Protein AF-A0A7H2BC51-F1 (afdb_monomer)

Foldseek 3Di:
DAAALQPRDDDPLLQKWKWAWADDPPDAIATATDRVVPDDDFIHIHGPDDRSVVSCVVVVSVCVSNVHDHDYPNVDDDD

Organism: NCBI:txid396015

Radius of gyration: 11.65 Å; Cα contacts (8 Å, |Δi|>4): 147; chains: 1; bounding box: 26×25×31 Å

Mean predicted aligned error: 2.45 Å

InterPro domains:
  IPR007393 YlxR domain [PF04296] (2-74)
  IPR035931 YlxR-like superfamily [G3DSA:3.30.1230.10] (1-78)
  IPR035931 YlxR-like superfamily [SSF64376] (1-73)
  IPR037465 YlxR [PTHR34215] (1-72)

Solvent-accessible surface area (backbone atoms only — not comparable to full-atom values): 4645 Å² total; per-residue (Å²): 118,42,51,21,57,32,77,64,54,74,42,59,59,89,73,33,37,37,32,29,51,44,78,50,90,99,53,79,28,34,38,34,78,26,83,84,67,77,74,65,79,59,70,43,36,28,47,76,61,65,73,32,46,53,43,16,62,79,62,49,28,62,30,64,67,70,73,43,78,54,47,54,89,67,66,69,85,83,130

Secondary structure (DSSP, 8-state):
-EEBTTT--EE-GGGSEEEEEE--TTS--EEEE-TT----S-EEEE-SSHHHHHHHHHTTHHHHHHTS--B-TT-----

pLDDT: mean 95.76, std 5.87, range [57.16, 98.75]

Sequence (79 aa):
MRTCVGCRATEPAQVLTRVALQTVEGSTPAAVFDEQRTLGGRGAWIHPGKDCLDKALKKGAFNRAFRTRVTTDQLVIKT

Nearest PDB structures (foldseek):
  4qxa-assembly1_B  TM=2.138E-01  e=7.806E-01  Mus musculus
  8pj3-assembly1_r  TM=2.592E-01  e=2.179E+00  Homo sapiens
  7wah-assembly1_A  TM=2.520E-01  e=6.912E+00  Desulfonema ishimotonii
  7y9y-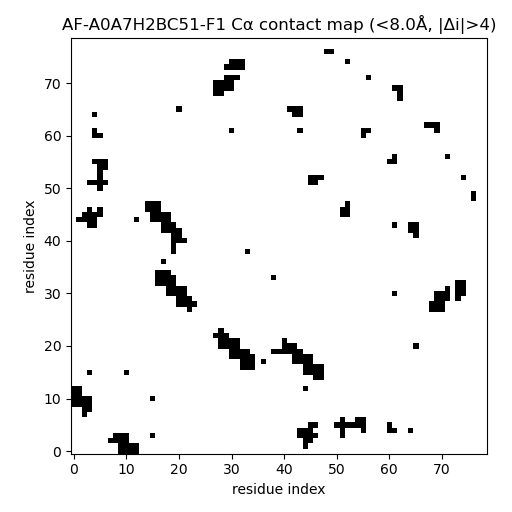assembly1_A  TM=2.526E-01  e=5.702E+00  Desulfonema ishimotonii

Structure (mmCIF, N/CA/C/O backbone):
data_AF-A0A7H2BC51-F1
#
_entry.id   AF-A0A7H2BC51-F1
#
loop_
_atom_site.group_PDB
_atom_site.id
_atom_site.type_symbol
_atom_site.label_atom_id
_atom_site.label_alt_id
_atom_site.label_comp_id
_atom_site.label_asym_id
_atom_site.label_entity_id
_atom_site.label_seq_id
_atom_site.pdbx_PDB_ins_code
_atom_site.Cartn_x
_atom_site.Cartn_y
_atom_site.Cartn_z
_atom_site.occupancy
_atom_site.B_iso_or_equiv
_atom_site.auth_seq_id
_atom_site.auth_comp_id
_atom_site.auth_asym_id
_atom_site.auth_atom_id
_atom_site.pdbx_PDB_model_num
ATOM 1 N N . MET A 1 1 ? -5.993 14.191 6.322 1.00 96.06 1 MET A N 1
ATOM 2 C CA . MET A 1 1 ? -6.771 12.934 6.259 1.00 96.06 1 MET A CA 1
ATOM 3 C C . MET A 1 1 ? -6.382 12.122 5.033 1.00 96.06 1 MET A C 1
ATOM 5 O O . MET A 1 1 ? -6.014 12.710 4.018 1.00 96.06 1 MET A O 1
ATOM 9 N N . ARG A 1 2 ? -6.426 10.791 5.129 1.00 98.19 2 ARG A N 1
ATOM 10 C CA . ARG A 1 2 ? -6.133 9.820 4.062 1.00 98.19 2 ARG A CA 1
ATOM 11 C C . ARG A 1 2 ? -7.153 8.686 4.111 1.00 98.19 2 ARG A C 1
ATOM 13 O O . ARG A 1 2 ? -7.754 8.452 5.150 1.00 98.19 2 ARG A O 1
ATOM 20 N N . THR A 1 3 ? -7.327 7.975 3.003 1.00 98.56 3 THR A N 1
ATOM 21 C CA . THR A 1 3 ? -8.333 6.912 2.885 1.00 98.56 3 THR A CA 1
ATOM 22 C C . THR A 1 3 ? -7.663 5.550 2.810 1.00 98.56 3 THR A C 1
ATOM 24 O O . THR A 1 3 ? -6.834 5.321 1.927 1.00 98.56 3 THR A O 1
ATOM 27 N N . CYS A 1 4 ? -8.061 4.631 3.688 1.00 98.75 4 CYS A N 1
ATOM 28 C CA . CYS A 1 4 ? -7.626 3.242 3.628 1.00 98.75 4 CYS A CA 1
ATOM 29 C C . CYS A 1 4 ? -8.143 2.578 2.340 1.00 98.75 4 CYS A C 1
ATOM 31 O O . CYS A 1 4 ? -9.348 2.522 2.091 1.00 98.75 4 CYS A O 1
ATOM 33 N N . VAL A 1 5 ? -7.251 2.022 1.521 1.00 98.50 5 VAL A N 1
ATOM 34 C CA . VAL A 1 5 ? -7.625 1.353 0.263 1.00 98.50 5 VAL A CA 1
ATOM 35 C C . VAL A 1 5 ? -8.359 0.024 0.480 1.00 98.50 5 VAL A C 1
ATOM 37 O O . VAL A 1 5 ? -9.064 -0.429 -0.422 1.00 98.50 5 VAL A O 1
ATOM 40 N N . GLY A 1 6 ? -8.243 -0.571 1.673 1.00 98.25 6 GLY A N 1
ATOM 41 C CA . GLY A 1 6 ? -8.929 -1.808 2.058 1.00 98.25 6 GLY A CA 1
ATOM 42 C C . GLY A 1 6 ? -10.386 -1.594 2.479 1.00 98.25 6 GLY A C 1
ATOM 43 O O . GLY A 1 6 ? -11.296 -2.194 1.903 1.00 98.25 6 GLY A O 1
ATOM 44 N N . CYS A 1 7 ? -10.625 -0.729 3.473 1.00 98.12 7 CYS A N 1
ATOM 45 C CA . CYS A 1 7 ? -11.960 -0.506 4.047 1.00 98.12 7 CYS A CA 1
ATOM 46 C C . CYS A 1 7 ? -12.644 0.800 3.618 1.00 98.12 7 CYS A C 1
ATOM 48 O O . CYS A 1 7 ? -13.829 0.956 3.884 1.00 98.12 7 CYS A O 1
ATOM 50 N N . ARG A 1 8 ? -11.937 1.714 2.939 1.00 98.06 8 ARG A N 1
ATOM 51 C CA . ARG A 1 8 ? -12.424 3.039 2.498 1.00 98.06 8 ARG A CA 1
ATOM 52 C C . ARG A 1 8 ? -12.736 4.044 3.615 1.00 98.06 8 ARG A C 1
ATOM 54 O O . ARG A 1 8 ? -13.151 5.155 3.297 1.00 98.06 8 ARG A O 1
ATOM 61 N N . ALA A 1 9 ? -12.474 3.712 4.879 1.00 98.50 9 ALA A N 1
ATOM 62 C CA . ALA A 1 9 ? -12.513 4.684 5.970 1.00 98.50 9 ALA A CA 1
ATOM 63 C C . ALA A 1 9 ? -11.429 5.761 5.791 1.00 98.50 9 ALA A C 1
ATOM 65 O O . ALA A 1 9 ? -10.387 5.513 5.170 1.00 98.50 9 ALA A O 1
ATOM 66 N N . THR A 1 10 ? -11.699 6.953 6.318 1.00 98.56 10 THR A N 1
ATOM 67 C CA . THR A 1 10 ? -10.819 8.118 6.218 1.00 98.56 10 THR A CA 1
ATOM 68 C C . THR A 1 10 ? -10.284 8.472 7.595 1.00 98.56 10 THR A C 1
ATOM 70 O O . THR A 1 10 ? -11.064 8.760 8.490 1.00 98.56 10 THR A O 1
ATOM 73 N N . GLU A 1 11 ? -8.962 8.490 7.734 1.00 98.44 11 GLU A N 1
ATOM 74 C CA . GLU A 1 11 ? -8.263 8.628 9.013 1.00 98.44 11 GLU A CA 1
ATOM 75 C C . GLU A 1 11 ? -7.058 9.584 8.908 1.00 98.44 11 GLU A C 1
ATOM 77 O O . GLU A 1 11 ? -6.625 9.941 7.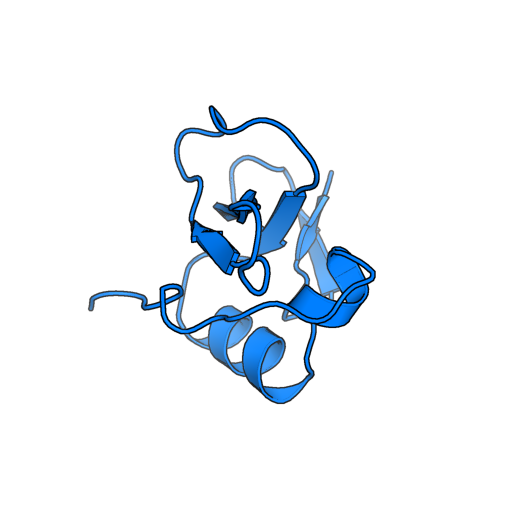796 1.00 98.44 11 GLU A O 1
ATOM 82 N N . PRO A 1 12 ? -6.480 10.033 10.037 1.00 98.38 12 PRO A N 1
ATOM 83 C CA . PRO A 1 12 ? -5.168 10.665 10.048 1.00 98.38 12 PRO A CA 1
ATOM 84 C C . PRO A 1 12 ? -4.111 9.742 9.430 1.00 98.38 12 PRO A C 1
ATOM 86 O O . PRO A 1 12 ? -4.154 8.524 9.579 1.00 98.38 12 PRO A O 1
ATOM 89 N N . ALA A 1 13 ? -3.116 10.306 8.741 1.00 97.12 13 ALA A N 1
ATOM 90 C CA . ALA A 1 13 ? -2.070 9.484 8.127 1.00 97.12 13 ALA A CA 1
ATOM 91 C C . ALA A 1 13 ? -1.276 8.691 9.178 1.00 97.12 13 ALA A C 1
ATOM 93 O O . ALA A 1 13 ? -0.724 7.649 8.865 1.00 97.12 13 ALA A O 1
ATOM 94 N N . GLN A 1 14 ? -1.201 9.181 10.416 1.00 97.19 14 GLN A N 1
ATOM 95 C CA . GLN A 1 14 ? -0.482 8.586 11.542 1.00 97.19 14 GLN A CA 1
ATOM 96 C C . GLN A 1 14 ? -0.984 7.185 11.919 1.00 97.19 14 GLN A C 1
ATOM 98 O O . GLN A 1 14 ? -0.177 6.377 12.356 1.00 97.19 14 GLN A O 1
ATOM 103 N N . VAL A 1 15 ? -2.270 6.881 11.708 1.00 97.31 15 VAL A N 1
ATOM 104 C CA . VAL A 1 15 ? -2.856 5.560 12.020 1.00 97.31 15 VAL A CA 1
ATOM 105 C C . VAL A 1 15 ? -2.912 4.629 10.802 1.00 97.31 15 VAL A C 1
ATOM 107 O O . VAL A 1 15 ? -3.504 3.553 10.854 1.00 97.31 15 VAL A O 1
ATOM 110 N N . LEU A 1 16 ? -2.314 5.046 9.684 1.00 98.12 16 LEU A N 1
ATOM 111 C CA . LEU A 1 16 ? -2.253 4.289 8.441 1.00 98.12 16 LEU A CA 1
ATOM 112 C C . LEU A 1 16 ? -0.800 4.005 8.061 1.00 98.12 16 LEU A C 1
ATOM 114 O O . LEU A 1 16 ? 0.093 4.843 8.212 1.00 98.12 16 LEU A O 1
ATOM 118 N N . THR A 1 17 ? -0.593 2.845 7.456 1.00 97.88 17 THR A N 1
ATOM 119 C CA . THR A 1 17 ? 0.654 2.473 6.797 1.00 97.88 17 THR A CA 1
ATOM 120 C C . THR A 1 17 ? 0.609 2.938 5.343 1.00 97.88 17 THR A C 1
ATOM 122 O O . THR A 1 17 ? -0.399 2.765 4.644 1.00 97.88 17 THR A O 1
ATOM 125 N N . ARG A 1 18 ? 1.697 3.553 4.868 1.00 98.25 18 ARG A N 1
ATOM 126 C CA . ARG A 1 18 ? 1.855 3.875 3.447 1.00 98.25 18 ARG A CA 1
ATOM 127 C C . ARG A 1 18 ? 2.327 2.627 2.706 1.00 98.25 18 ARG A C 1
ATOM 129 O O . ARG A 1 18 ? 3.186 1.896 3.183 1.00 98.2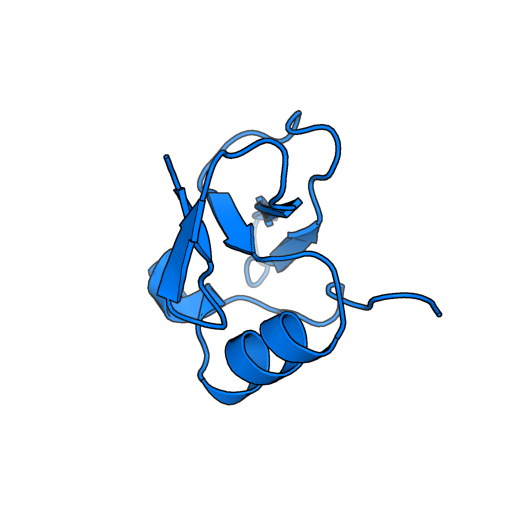5 18 ARG A O 1
ATOM 136 N N . VAL A 1 19 ? 1.775 2.414 1.520 1.00 98.50 19 VAL A N 1
ATOM 137 C CA . VAL A 1 19 ? 2.273 1.454 0.535 1.00 98.50 19 VAL A CA 1
ATOM 138 C C . VAL A 1 19 ? 2.757 2.255 -0.666 1.00 98.50 19 VAL A C 1
ATOM 140 O O . VAL A 1 19 ? 1.989 3.036 -1.230 1.00 98.50 19 VAL A O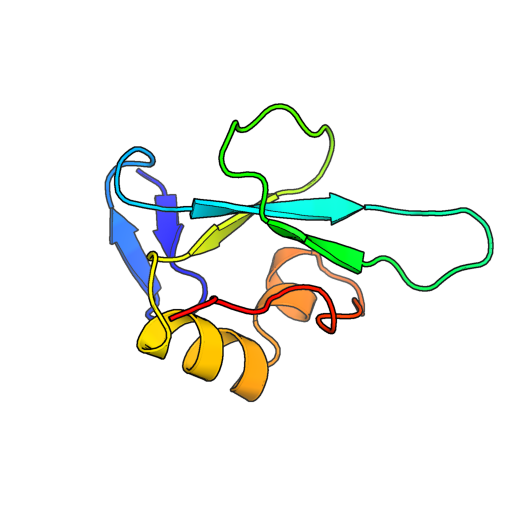 1
ATOM 143 N N . ALA A 1 20 ? 4.021 2.106 -1.035 1.00 98.25 20 ALA A N 1
ATOM 144 C CA . ALA A 1 20 ? 4.637 2.811 -2.149 1.00 98.25 20 ALA A CA 1
ATOM 145 C C . ALA A 1 20 ? 4.621 1.955 -3.418 1.00 98.25 20 ALA A C 1
ATOM 147 O O . ALA A 1 20 ? 4.706 0.728 -3.362 1.00 98.25 20 ALA A O 1
ATOM 148 N N . LEU A 1 21 ? 4.533 2.622 -4.567 1.00 98.12 21 LEU A N 1
ATOM 149 C CA . LEU A 1 21 ? 4.816 2.017 -5.861 1.00 98.12 21 LEU A CA 1
ATOM 150 C C . LEU A 1 21 ? 6.324 2.066 -6.109 1.00 98.12 21 LEU 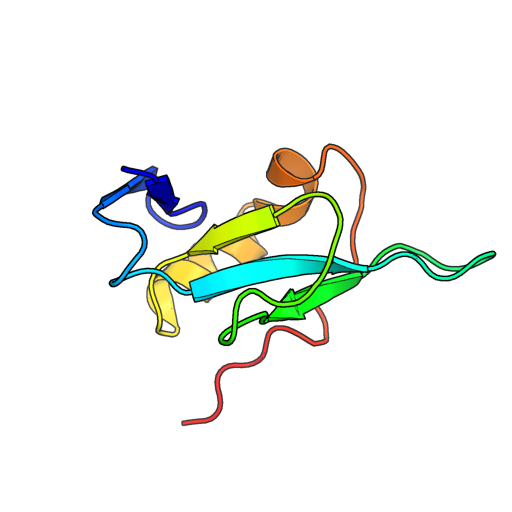A C 1
ATOM 152 O O . LEU A 1 21 ? 6.906 3.150 -6.102 1.00 98.12 21 LEU A O 1
ATOM 156 N N . GLN A 1 22 ? 6.944 0.919 -6.352 1.00 96.69 22 GLN A N 1
ATOM 157 C CA . GLN A 1 22 ? 8.334 0.820 -6.790 1.00 96.69 22 GLN A CA 1
ATOM 158 C C . GLN A 1 22 ? 8.379 0.285 -8.213 1.00 96.69 22 GLN A C 1
ATOM 160 O O . GLN A 1 22 ? 7.712 -0.695 -8.540 1.00 96.69 22 GLN A O 1
ATOM 165 N N . THR A 1 23 ? 9.166 0.936 -9.060 1.00 94.94 23 THR A N 1
ATOM 166 C CA . THR A 1 23 ? 9.322 0.557 -10.463 1.00 94.94 23 THR A CA 1
ATOM 167 C C . THR A 1 23 ? 10.775 0.196 -10.702 1.00 94.94 23 THR A C 1
ATOM 169 O O . THR A 1 23 ? 11.662 0.989 -10.400 1.00 94.94 23 THR A O 1
ATOM 172 N N . VAL A 1 24 ? 10.995 -0.985 -11.268 1.00 91.12 24 VAL A N 1
ATOM 173 C CA . VAL A 1 24 ? 12.291 -1.415 -11.793 1.00 91.12 24 VAL A CA 1
ATOM 174 C C . VAL A 1 24 ? 12.135 -1.535 -13.303 1.00 91.12 24 VAL A C 1
ATOM 176 O O . VAL A 1 24 ? 11.132 -2.071 -13.780 1.00 91.12 24 VAL A O 1
ATOM 179 N N . GLU A 1 25 ? 13.087 -0.990 -14.054 1.00 91.94 25 GLU A N 1
ATOM 180 C CA . GLU A 1 25 ? 13.062 -1.038 -15.515 1.00 91.94 25 GLU A CA 1
ATOM 181 C C . GLU A 1 25 ? 12.977 -2.492 -16.011 1.00 91.94 25 GLU A C 1
ATOM 183 O O . GLU A 1 25 ? 13.594 -3.397 -15.450 1.00 91.94 25 GLU A O 1
ATOM 188 N N . GLY A 1 26 ? 12.133 -2.737 -17.017 1.00 92.38 26 GLY A N 1
ATOM 189 C CA . GLY A 1 26 ? 11.885 -4.082 -17.547 1.00 92.38 26 GLY A CA 1
ATOM 190 C C . GLY A 1 26 ? 11.058 -5.012 -16.644 1.00 92.38 26 GLY A C 1
ATOM 191 O O . GLY A 1 26 ? 10.847 -6.164 -17.013 1.00 92.38 26 GLY A O 1
ATOM 192 N N . SER A 1 27 ? 10.561 -4.544 -15.492 1.00 93.12 27 SER A N 1
ATOM 193 C CA . SER A 1 27 ? 9.785 -5.355 -14.540 1.00 93.12 27 SER A CA 1
ATOM 194 C C . SER A 1 27 ? 8.375 -4.811 -14.305 1.00 93.12 27 SER A C 1
ATOM 196 O O . SER A 1 27 ? 8.092 -3.626 -14.492 1.00 93.12 27 SER A O 1
ATOM 198 N N . THR A 1 28 ? 7.470 -5.678 -13.838 1.00 95.25 28 THR A N 1
ATOM 199 C CA . THR A 1 28 ? 6.168 -5.216 -13.328 1.00 95.25 28 THR A CA 1
ATOM 200 C C . THR A 1 28 ? 6.397 -4.407 -12.045 1.00 95.25 28 THR A C 1
ATOM 202 O O . THR A 1 28 ? 7.130 -4.881 -11.176 1.00 95.25 28 THR A O 1
ATOM 205 N N . PRO A 1 29 ? 5.788 -3.216 -11.885 1.00 96.62 29 PRO A N 1
ATOM 206 C CA . PRO A 1 29 ? 5.934 -2.435 -10.662 1.00 96.62 29 PRO A CA 1
ATOM 207 C C . PRO A 1 29 ? 5.444 -3.200 -9.427 1.00 96.62 29 PRO A C 1
ATOM 209 O O . PRO A 1 29 ? 4.466 -3.942 -9.500 1.00 96.62 29 PRO A O 1
ATOM 212 N N . ALA A 1 30 ? 6.079 -2.974 -8.283 1.00 97.25 30 ALA A N 1
ATOM 213 C CA . ALA A 1 30 ? 5.752 -3.630 -7.024 1.00 97.25 30 ALA A CA 1
ATOM 214 C C . ALA A 1 30 ? 5.089 -2.660 -6.041 1.00 97.25 30 ALA A C 1
ATOM 216 O O . ALA A 1 30 ? 5.468 -1.490 -5.939 1.00 97.25 30 ALA A O 1
ATOM 217 N N . ALA A 1 31 ? 4.106 -3.158 -5.295 1.00 98.06 31 ALA A N 1
ATOM 218 C CA . ALA A 1 31 ? 3.574 -2.490 -4.118 1.00 98.06 31 ALA A CA 1
ATOM 219 C C . ALA A 1 31 ? 4.369 -2.929 -2.882 1.00 98.06 31 ALA A C 1
ATOM 221 O O . ALA A 1 31 ? 4.417 -4.119 -2.575 1.00 98.06 31 ALA A O 1
ATOM 222 N N . VAL A 1 32 ? 4.960 -1.975 -2.163 1.00 97.25 32 VAL A N 1
ATOM 223 C CA . VAL A 1 32 ? 5.820 -2.250 -0.999 1.00 97.25 32 VAL A CA 1
ATOM 224 C C . VAL A 1 32 ? 5.383 -1.432 0.207 1.00 97.25 32 VAL A C 1
ATOM 226 O O . VAL A 1 32 ? 4.936 -0.294 0.051 1.00 97.25 32 VAL A O 1
ATOM 229 N N . PHE A 1 33 ? 5.498 -1.983 1.415 1.00 97.62 33 PHE A N 1
ATOM 230 C CA . PHE A 1 33 ? 5.279 -1.192 2.625 1.00 97.62 33 PHE A CA 1
ATOM 231 C C . PHE A 1 33 ? 6.352 -0.106 2.752 1.00 97.62 33 PHE A C 1
ATOM 233 O O . PHE A 1 33 ? 7.537 -0.360 2.564 1.00 97.62 33 PHE A O 1
ATOM 240 N N . ASP A 1 34 ? 5.917 1.107 3.078 1.00 97.25 34 ASP A N 1
ATOM 241 C CA . ASP A 1 34 ? 6.770 2.263 3.338 1.00 97.25 34 ASP A CA 1
ATOM 242 C C . ASP A 1 34 ? 6.375 2.889 4.678 1.00 97.25 34 ASP A C 1
ATOM 244 O O . ASP A 1 34 ? 5.769 3.961 4.757 1.00 97.25 34 ASP A O 1
ATOM 248 N N . GLU A 1 35 ? 6.661 2.162 5.755 1.00 93.50 35 GLU A N 1
ATOM 249 C CA . GLU A 1 35 ? 6.307 2.556 7.122 1.00 93.50 35 GLU A CA 1
ATOM 250 C C . GLU A 1 35 ? 6.938 3.897 7.512 1.00 93.50 35 GLU A C 1
ATOM 252 O O . GLU A 1 35 ? 6.284 4.734 8.139 1.00 93.50 35 GLU A O 1
ATOM 257 N N . GLN A 1 36 ? 8.176 4.124 7.061 1.00 94.88 36 GLN A N 1
ATOM 258 C CA . GLN A 1 36 ? 8.953 5.334 7.330 1.00 94.88 36 GLN A CA 1
ATOM 259 C C . GLN A 1 36 ? 8.587 6.505 6.407 1.00 94.88 36 GLN A C 1
ATOM 261 O O . GLN A 1 36 ? 8.975 7.640 6.672 1.00 94.88 36 GLN A O 1
ATOM 266 N N . ARG A 1 37 ? 7.791 6.260 5.356 1.00 95.94 37 ARG A N 1
ATOM 267 C CA . ARG A 1 37 ? 7.307 7.270 4.397 1.00 95.94 37 ARG A CA 1
ATOM 268 C C . ARG A 1 37 ? 8.441 7.957 3.636 1.00 95.94 37 ARG A C 1
ATOM 270 O O . ARG A 1 37 ? 8.333 9.140 3.309 1.00 95.94 37 ARG A O 1
ATOM 277 N N . THR A 1 38 ? 9.519 7.230 3.372 1.00 97.12 38 THR A N 1
ATOM 278 C CA . THR A 1 38 ? 10.738 7.766 2.751 1.00 97.12 38 THR A CA 1
ATOM 279 C C . THR A 1 38 ? 10.806 7.492 1.253 1.00 97.12 38 THR A C 1
ATOM 281 O O . THR A 1 38 ? 11.575 8.144 0.548 1.00 97.12 38 THR A O 1
ATOM 284 N N . LEU A 1 39 ? 9.994 6.565 0.733 1.00 96.75 39 LEU A N 1
ATOM 285 C CA . LEU A 1 39 ? 10.045 6.193 -0.678 1.00 96.75 39 LEU A CA 1
ATOM 286 C C . LEU A 1 39 ? 9.338 7.232 -1.561 1.00 96.75 39 LEU A C 1
ATOM 288 O O . LEU A 1 39 ? 8.207 7.651 -1.296 1.00 96.75 39 LEU A O 1
ATOM 292 N N . GLY A 1 40 ? 9.974 7.612 -2.670 1.00 93.69 40 GLY A N 1
ATOM 293 C CA . GLY A 1 40 ? 9.385 8.514 -3.663 1.00 9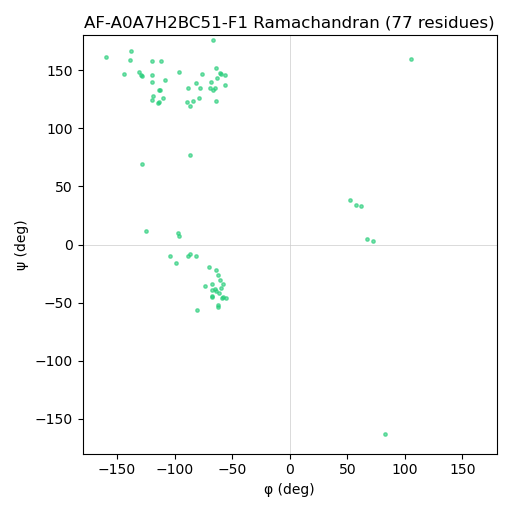3.69 40 GLY A CA 1
ATOM 294 C C . GLY A 1 40 ? 8.180 7.918 -4.411 1.00 93.69 40 GLY A C 1
ATOM 295 O O . GLY A 1 40 ? 7.818 6.754 -4.249 1.00 93.69 40 GLY A O 1
ATOM 296 N N . GLY A 1 41 ? 7.548 8.729 -5.264 1.00 92.69 41 GLY A N 1
ATOM 297 C CA . GLY A 1 41 ? 6.512 8.268 -6.198 1.00 92.69 41 GLY A CA 1
ATOM 298 C C . GLY A 1 41 ? 5.094 8.133 -5.621 1.00 92.69 41 GLY A C 1
ATOM 299 O O . GLY A 1 41 ? 4.738 8.722 -4.595 1.00 92.69 41 GLY A O 1
ATOM 300 N N . ARG A 1 42 ? 4.235 7.387 -6.336 1.00 96.38 42 ARG A N 1
ATOM 301 C CA . ARG A 1 42 ? 2.819 7.197 -5.967 1.00 96.38 42 ARG A CA 1
ATOM 302 C C . ARG A 1 42 ? 2.704 6.357 -4.693 1.00 96.38 42 ARG A C 1
ATOM 304 O O . ARG A 1 42 ? 3.403 5.363 -4.534 1.00 96.38 42 ARG A O 1
ATOM 311 N N . GLY A 1 43 ? 1.772 6.736 -3.818 1.00 97.12 43 GLY A N 1
ATOM 312 C CA . GLY A 1 43 ? 1.488 6.026 -2.571 1.00 97.12 43 GLY A CA 1
ATOM 313 C C . GLY A 1 43 ? 0.002 5.725 -2.392 1.00 97.12 43 GLY A C 1
ATOM 314 O O . GLY A 1 43 ? -0.855 6.524 -2.772 1.00 97.12 43 GLY A O 1
ATOM 315 N N . ALA A 1 44 ? -0.283 4.586 -1.775 1.00 98.44 44 ALA A N 1
ATOM 316 C CA . ALA A 1 44 ? -1.579 4.184 -1.251 1.00 98.44 44 ALA A CA 1
ATOM 317 C C . ALA A 1 44 ? -1.514 4.142 0.283 1.00 98.44 44 ALA A C 1
ATOM 319 O O . ALA A 1 44 ? -0.437 4.021 0.861 1.00 98.44 44 ALA A O 1
ATOM 320 N N . TRP A 1 45 ? -2.662 4.244 0.948 1.00 98.56 45 TRP A N 1
ATOM 321 C CA . TRP A 1 45 ? -2.746 4.203 2.410 1.00 98.56 45 TRP A CA 1
ATOM 322 C C . TRP A 1 45 ? -3.616 3.039 2.845 1.00 98.56 45 TRP A C 1
ATOM 324 O O . TRP A 1 45 ? -4.643 2.773 2.222 1.00 98.56 45 TRP A O 1
ATOM 334 N N . ILE A 1 46 ? -3.227 2.350 3.908 1.00 98.56 46 ILE A N 1
ATOM 335 C CA . ILE A 1 46 ? -3.951 1.192 4.425 1.00 98.56 46 ILE A CA 1
ATOM 336 C C . ILE A 1 46 ? -3.883 1.174 5.948 1.00 98.56 46 ILE A C 1
ATOM 338 O O . ILE A 1 46 ? -2.891 1.613 6.519 1.00 98.56 46 ILE A O 1
ATOM 342 N N . HIS A 1 47 ? -4.932 0.700 6.619 1.00 98.06 47 HIS A N 1
ATOM 343 C CA . HIS A 1 47 ? -4.809 0.416 8.047 1.00 98.06 47 HIS A CA 1
ATOM 344 C C . HIS A 1 47 ? -3.769 -0.685 8.261 1.00 98.06 47 HIS A C 1
ATOM 346 O O . HIS A 1 47 ? -3.727 -1.619 7.450 1.00 98.06 47 HIS A O 1
ATOM 352 N N . PRO A 1 48 ? -2.972 -0.609 9.337 1.00 95.38 48 PRO A N 1
ATOM 353 C CA . PRO A 1 48 ? -2.156 -1.737 9.746 1.00 95.38 48 PRO A CA 1
ATOM 354 C C . PRO A 1 48 ? -3.062 -2.931 10.078 1.00 95.38 48 PRO A C 1
ATOM 356 O O . PRO A 1 48 ? -4.191 -2.766 10.544 1.00 95.38 48 PRO A O 1
ATOM 359 N N . GLY A 1 49 ? -2.570 -4.141 9.827 1.00 93.00 49 GLY A N 1
ATOM 360 C CA . GLY A 1 49 ? -3.286 -5.377 10.141 1.00 93.00 49 GLY A CA 1
ATOM 361 C C . GLY A 1 49 ? -3.885 -6.104 8.934 1.00 93.00 49 GLY A C 1
ATOM 362 O O . GLY A 1 49 ? -4.078 -5.561 7.840 1.00 93.00 49 GLY A O 1
ATOM 363 N N . LYS A 1 50 ? -4.153 -7.392 9.157 1.00 95.69 50 LYS A N 1
ATOM 364 C CA . LYS A 1 50 ? -4.493 -8.356 8.108 1.00 95.69 50 LYS A CA 1
ATOM 365 C C . LYS A 1 50 ? -5.819 -8.043 7.416 1.00 95.69 50 LYS A C 1
ATOM 367 O O . LYS A 1 50 ? -5.901 -8.132 6.197 1.00 95.69 50 LYS A O 1
ATOM 372 N N . ASP A 1 51 ? -6.827 -7.587 8.152 1.00 97.00 51 ASP A N 1
ATOM 373 C CA . ASP A 1 51 ? -8.180 -7.385 7.618 1.00 97.00 51 ASP A CA 1
ATOM 374 C C . ASP A 1 51 ? -8.239 -6.402 6.446 1.00 97.00 51 ASP A C 1
ATOM 376 O O . ASP A 1 51 ? -8.917 -6.641 5.441 1.00 97.00 51 ASP A O 1
ATOM 380 N N . CYS A 1 52 ? -7.562 -5.256 6.570 1.00 98.19 52 CYS A N 1
ATOM 381 C CA . CYS A 1 52 ? -7.545 -4.269 5.496 1.00 98.19 52 CYS A CA 1
ATOM 382 C C . CYS A 1 52 ? -6.660 -4.723 4.339 1.00 98.19 52 CYS A C 1
ATOM 384 O O . CYS A 1 52 ? -7.029 -4.474 3.187 1.00 98.19 52 CYS A O 1
ATOM 386 N N . LEU A 1 53 ? -5.550 -5.407 4.629 1.00 98.06 53 LEU A N 1
ATOM 387 C CA . LEU A 1 53 ? -4.677 -5.979 3.612 1.00 98.06 53 LEU A CA 1
ATOM 388 C C . LEU A 1 53 ? -5.409 -7.034 2.776 1.00 98.06 53 LEU A C 1
ATOM 390 O O . LEU A 1 53 ? -5.483 -6.888 1.559 1.00 98.06 53 LEU A O 1
ATOM 394 N N . ASP A 1 54 ? -6.053 -8.014 3.407 1.00 97.81 54 ASP A N 1
ATOM 395 C CA . ASP A 1 54 ? -6.834 -9.055 2.733 1.00 97.81 54 ASP A CA 1
ATOM 396 C C . ASP A 1 54 ? -7.917 -8.445 1.831 1.00 97.81 54 ASP A C 1
ATOM 398 O O . ASP A 1 54 ? -8.066 -8.819 0.663 1.00 97.81 54 ASP A O 1
ATOM 402 N N . LYS A 1 55 ? -8.659 -7.449 2.343 1.00 98.38 55 LYS A N 1
ATOM 403 C CA . LYS A 1 55 ? -9.670 -6.716 1.562 1.00 98.38 55 LYS A CA 1
ATOM 404 C C . LYS A 1 55 ? -9.048 -5.996 0.364 1.00 98.38 55 LYS A C 1
ATOM 406 O O . LYS A 1 55 ? -9.646 -5.994 -0.714 1.00 98.38 55 LYS A O 1
ATOM 411 N N . ALA A 1 56 ? -7.885 -5.372 0.542 1.00 98.31 56 ALA A N 1
ATOM 412 C CA . ALA A 1 56 ? -7.186 -4.649 -0.513 1.00 98.31 56 ALA A CA 1
ATOM 413 C C . ALA A 1 56 ? -6.673 -5.595 -1.609 1.00 98.31 56 ALA A C 1
ATOM 415 O O . ALA A 1 56 ? -6.903 -5.320 -2.790 1.00 98.31 56 ALA A O 1
ATOM 416 N N . LEU A 1 57 ? -6.055 -6.717 -1.226 1.00 97.75 57 LEU A N 1
ATOM 417 C CA . LEU A 1 57 ? -5.555 -7.748 -2.137 1.00 97.75 57 LEU A CA 1
ATOM 418 C C . LEU A 1 57 ? -6.707 -8.370 -2.935 1.00 97.75 57 LEU A C 1
ATOM 420 O O . LEU A 1 57 ? -6.718 -8.297 -4.163 1.00 97.75 57 LEU A O 1
ATOM 424 N N . LYS A 1 58 ? -7.750 -8.858 -2.248 1.00 97.88 58 LYS A N 1
ATOM 425 C CA . LYS A 1 58 ? -8.918 -9.496 -2.880 1.00 97.88 58 LYS A CA 1
ATOM 426 C C . LYS A 1 58 ? -9.628 -8.586 -3.889 1.00 97.88 58 LYS A C 1
ATOM 428 O O . LYS A 1 58 ? -10.163 -9.064 -4.883 1.00 97.88 58 LYS A O 1
ATOM 433 N N . LYS A 1 59 ? -9.658 -7.271 -3.641 1.00 97.31 59 LYS A N 1
ATOM 434 C CA . LYS A 1 59 ? -10.349 -6.281 -4.492 1.00 97.31 59 LYS A CA 1
ATOM 435 C C . LYS A 1 59 ? -9.427 -5.574 -5.493 1.00 97.31 59 LYS A C 1
ATOM 437 O O . LYS A 1 59 ? -9.832 -4.539 -6.042 1.00 97.31 59 LYS A O 1
ATOM 442 N N . GLY A 1 60 ? -8.181 -6.029 -5.663 1.00 97.69 60 GLY A N 1
ATOM 443 C CA . GLY A 1 60 ? -7.197 -5.389 -6.544 1.00 97.69 60 GLY A CA 1
ATOM 444 C C . GLY A 1 60 ? -7.025 -3.893 -6.257 1.00 97.69 60 GLY A C 1
ATOM 445 O O . GLY A 1 60 ? -6.961 -3.073 -7.176 1.00 97.69 60 GLY A O 1
ATOM 446 N N . ALA A 1 61 ? -7.064 -3.501 -4.981 1.00 98.38 61 ALA A N 1
ATOM 447 C CA . ALA A 1 61 ? -7.120 -2.098 -4.586 1.00 98.38 61 ALA A CA 1
ATOM 448 C C . ALA A 1 61 ? -5.830 -1.344 -4.930 1.00 98.38 61 ALA A C 1
ATOM 450 O O . ALA A 1 61 ? -5.906 -0.183 -5.327 1.00 98.38 61 ALA A O 1
ATOM 451 N N . PHE A 1 62 ? -4.674 -2.008 -4.854 1.00 98.38 62 PHE A N 1
ATOM 452 C CA . PHE A 1 62 ? -3.388 -1.415 -5.220 1.00 98.38 62 PHE A CA 1
ATOM 453 C C . PHE A 1 62 ? -3.287 -1.130 -6.718 1.00 98.38 62 PHE A C 1
ATOM 455 O O . PHE A 1 62 ? -2.866 -0.037 -7.085 1.00 98.38 62 PHE A O 1
ATOM 462 N N . ASN A 1 63 ? -3.806 -2.017 -7.577 1.00 98.25 63 ASN A N 1
ATOM 463 C CA . ASN A 1 63 ? -3.865 -1.748 -9.016 1.00 98.25 63 ASN A CA 1
ATOM 464 C C . ASN A 1 63 ? -4.648 -0.461 -9.315 1.00 98.25 63 ASN A C 1
ATOM 466 O O . ASN A 1 63 ? -4.216 0.399 -10.083 1.00 98.25 63 ASN A O 1
ATOM 470 N N . ARG A 1 64 ? -5.802 -0.298 -8.655 1.00 97.94 64 ARG A N 1
ATOM 471 C CA . ARG A 1 64 ? -6.644 0.899 -8.792 1.00 97.94 64 ARG A CA 1
ATOM 472 C C . ARG A 1 64 ? -5.979 2.145 -8.209 1.00 97.94 64 ARG A C 1
ATOM 474 O O . ARG A 1 64 ? -6.004 3.192 -8.849 1.00 97.94 64 ARG A O 1
ATOM 481 N N . ALA A 1 65 ? -5.376 2.041 -7.025 1.00 97.69 65 ALA A N 1
ATOM 482 C CA . ALA A 1 65 ? -4.708 3.161 -6.365 1.00 97.69 65 ALA A CA 1
ATOM 483 C C . ALA A 1 65 ? -3.502 3.667 -7.172 1.00 97.69 65 ALA A C 1
ATOM 485 O O . ALA A 1 65 ? -3.315 4.874 -7.317 1.00 97.69 65 ALA A O 1
ATOM 486 N N . PHE A 1 66 ? -2.724 2.751 -7.751 1.00 97.94 66 PHE A N 1
ATOM 487 C CA . PHE A 1 66 ? -1.542 3.080 -8.543 1.00 97.94 66 PHE A CA 1
ATOM 488 C C . PHE A 1 66 ? -1.829 3.319 -10.025 1.00 97.94 66 PHE A C 1
ATOM 490 O O . PHE A 1 66 ? -0.965 3.852 -10.722 1.00 97.94 66 PHE A O 1
ATOM 497 N N . ARG A 1 67 ? -3.051 3.020 -10.487 1.00 96.81 67 ARG A N 1
ATOM 498 C CA . ARG A 1 67 ? -3.498 3.139 -11.885 1.00 96.81 67 ARG A CA 1
ATOM 499 C C . ARG A 1 67 ? -2.644 2.313 -12.856 1.00 96.81 67 ARG A C 1
ATOM 501 O O . ARG A 1 67 ? -2.393 2.740 -13.976 1.00 96.81 67 ARG A O 1
ATOM 508 N N . THR A 1 68 ? -2.164 1.161 -12.403 1.00 96.69 68 THR A N 1
ATOM 509 C CA . THR A 1 68 ? -1.398 0.188 -13.193 1.00 96.69 68 THR A CA 1
ATOM 510 C C . THR A 1 68 ? -1.473 -1.179 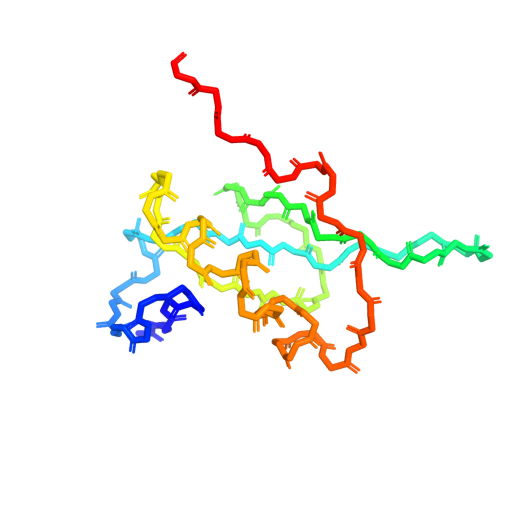-12.515 1.00 96.69 68 THR A C 1
ATOM 512 O O . THR A 1 68 ? -1.813 -1.246 -11.336 1.00 96.69 68 THR A O 1
ATOM 515 N N . ARG A 1 69 ? -1.173 -2.272 -13.225 1.00 97.06 69 ARG A N 1
ATOM 516 C CA . ARG A 1 69 ? -0.988 -3.573 -12.567 1.00 97.06 69 ARG A CA 1
ATOM 517 C C . ARG A 1 69 ? 0.289 -3.536 -11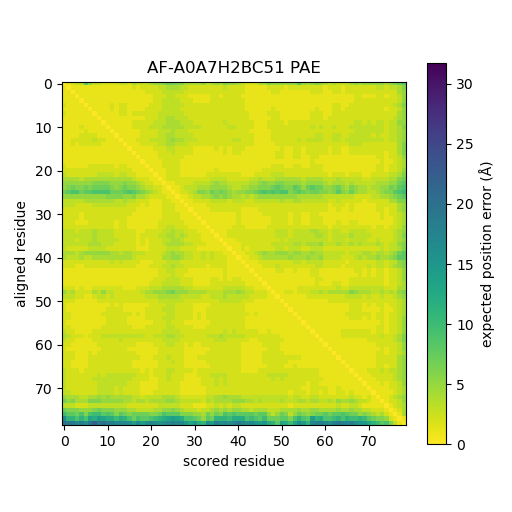.733 1.00 97.06 69 ARG A C 1
ATOM 519 O O . ARG A 1 69 ? 1.315 -3.060 -12.212 1.00 97.06 69 ARG A O 1
ATOM 526 N N . VAL A 1 70 ? 0.204 -4.043 -10.508 1.00 97.88 70 VAL A N 1
ATOM 527 C CA . VAL A 1 70 ? 1.342 -4.160 -9.598 1.00 97.88 70 VAL A CA 1
ATOM 528 C C . VAL A 1 70 ? 1.418 -5.557 -9.005 1.00 97.88 70 VAL A C 1
ATOM 530 O O . VAL A 1 70 ? 0.385 -6.195 -8.790 1.00 97.88 70 VAL A O 1
ATOM 533 N N . THR A 1 71 ? 2.628 -6.020 -8.716 1.00 97.81 71 THR A N 1
ATOM 534 C CA . THR A 1 71 ? 2.826 -7.195 -7.867 1.00 97.81 71 THR A CA 1
ATOM 535 C C . THR A 1 71 ? 2.598 -6.813 -6.407 1.00 97.81 71 THR A C 1
ATOM 537 O O . THR A 1 71 ? 2.846 -5.678 -5.988 1.00 97.81 71 THR A O 1
ATOM 540 N N . THR A 1 72 ? 2.077 -7.754 -5.624 1.00 97.31 72 THR A N 1
ATOM 541 C CA . THR A 1 72 ? 1.774 -7.555 -4.196 1.00 97.31 72 THR A CA 1
ATOM 542 C C . THR A 1 72 ? 2.449 -8.595 -3.311 1.00 97.31 72 THR A C 1
ATOM 544 O O . THR A 1 72 ? 2.129 -8.684 -2.131 1.00 97.31 72 THR A O 1
ATOM 547 N N . ASP A 1 73 ? 3.384 -9.368 -3.861 1.00 93.75 73 ASP A N 1
ATOM 548 C CA . ASP A 1 73 ? 4.023 -10.506 -3.184 1.00 93.75 73 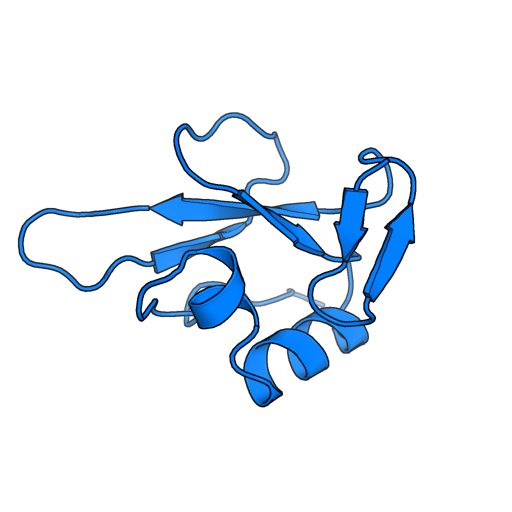ASP A CA 1
ATOM 549 C C . ASP A 1 73 ? 4.835 -10.079 -1.952 1.00 93.75 73 ASP A C 1
ATOM 551 O O . ASP A 1 73 ? 5.058 -10.865 -1.037 1.00 93.75 73 ASP A O 1
ATOM 555 N N . GLN A 1 74 ? 5.241 -8.807 -1.902 1.00 89.00 74 GLN A N 1
ATOM 556 C CA . GLN A 1 74 ? 5.973 -8.218 -0.779 1.00 89.00 74 GLN A CA 1
ATOM 557 C C . GLN A 1 74 ? 5.060 -7.669 0.329 1.00 89.00 74 GLN A C 1
ATOM 559 O O . GLN A 1 74 ? 5.545 -7.290 1.395 1.00 89.00 74 GLN A O 1
ATOM 564 N N . LEU A 1 75 ? 3.742 -7.616 0.113 1.00 95.25 75 LEU A N 1
ATOM 565 C CA . LEU A 1 75 ? 2.790 -7.138 1.113 1.00 95.25 75 LEU A CA 1
ATOM 566 C C . LEU A 1 75 ? 2.377 -8.279 2.042 1.00 95.25 75 LEU A C 1
ATOM 568 O O . LEU A 1 75 ? 1.282 -8.827 1.931 1.00 95.25 75 LEU A O 1
ATOM 572 N N . VAL A 1 76 ? 3.262 -8.617 2.976 1.00 89.44 76 VAL A N 1
ATOM 573 C CA . VAL A 1 76 ? 3.028 -9.638 4.002 1.00 89.44 76 VAL A CA 1
ATOM 574 C C . VAL A 1 76 ? 3.118 -8.994 5.379 1.00 89.44 76 VAL A C 1
ATOM 576 O O . VAL A 1 76 ? 4.127 -8.382 5.718 1.00 89.44 76 VAL A O 1
ATOM 579 N N . ILE A 1 77 ? 2.066 -9.141 6.184 1.00 86.00 77 ILE A N 1
ATOM 580 C CA . ILE A 1 77 ? 2.106 -8.773 7.603 1.00 86.00 77 ILE A CA 1
ATOM 581 C C . ILE A 1 77 ? 2.641 -9.979 8.363 1.00 86.00 77 ILE A C 1
ATOM 583 O O . ILE A 1 77 ? 2.047 -11.055 8.308 1.00 86.00 77 ILE A O 1
ATOM 587 N N . LYS A 1 78 ? 3.780 -9.802 9.033 1.00 69.19 78 LYS A N 1
ATOM 588 C CA . LYS A 1 78 ? 4.325 -10.805 9.948 1.00 69.19 78 LYS A CA 1
ATOM 589 C C . LYS A 1 78 ? 3.559 -10.702 11.268 1.00 69.19 78 LYS A C 1
ATOM 591 O O . LYS A 1 78 ? 3.421 -9.597 11.790 1.00 69.19 78 LYS A O 1
ATOM 596 N N . THR A 1 79 ? 3.009 -11.828 11.718 1.00 57.16 79 THR A N 1
ATOM 597 C CA . THR A 1 79 ? 2.363 -11.971 13.031 1.00 57.16 79 THR A CA 1
ATOM 598 C C . THR A 1 79 ? 3.392 -11.865 14.145 1.00 57.16 79 THR A C 1
ATOM 600 O O . THR A 1 79 ? 4.523 -12.358 13.925 1.00 57.16 79 THR A O 1
#